Protein AF-A0A8D8C075-F1 (afdb_monomer)

Mean predicted aligned error: 8.93 Å

Nearest PDB structures (foldseek):
  1t6s-assembly1_A  TM=3.357E-01  e=7.863E-01  Chlorobaculum tepidum TLS
  4aih-assembly1_A  TM=3.314E-01  e=8.735E+00  Yersinia pseudotuberculosis YPIII
  7ped-assembly1_A  TM=2.101E-01  e=3.833E+00  Homo sapiens

Radius of gyration: 19.34 Å; Cα contacts (8 Å, |Δi|>4): 141; chains: 1; bounding box: 53×40×44 Å

InterPro domains:
  IPR052752 NACHT and WD repeat domain-containing protein [PTHR19871] (1-130)

Solvent-accessible surface area (backbone atoms only — not comparable to full-atom values): 9192 Å² total; per-residue (Å²): 132,69,92,54,62,91,51,86,64,78,54,63,60,86,52,69,69,59,53,53,49,56,52,70,76,34,65,88,47,47,37,80,42,81,54,97,93,37,82,39,83,41,71,58,52,66,61,61,59,51,51,47,41,64,76,51,46,70,48,63,70,48,33,52,51,55,50,49,59,51,49,40,51,42,70,20,74,41,31,84,44,61,43,77,48,72,60,52,70,68,45,24,65,75,69,70,4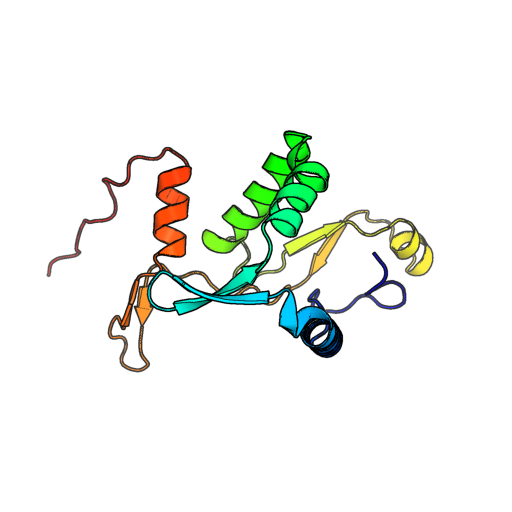5,87,64,62,61,49,72,33,35,51,82,39,64,71,48,60,67,58,43,59,49,97,86,69,47,77,73,47,70,35,63,70,43,57,51,52,50,60,75,68,76,53,81,88,78,74,87,79,74,72,88,76,132

Organism: Culex pipiens (NCBI:txid7175)

Structure (mmCIF, N/CA/C/O backbone):
data_AF-A0A8D8C075-F1
#
_entry.id   AF-A0A8D8C075-F1
#
loop_
_atom_site.group_PDB
_atom_site.id
_atom_site.type_symbol
_atom_site.label_atom_id
_atom_site.label_alt_id
_atom_site.label_comp_id
_atom_site.label_asym_id
_atom_site.label_entity_id
_atom_site.label_seq_id
_atom_site.pdbx_PDB_ins_code
_atom_site.Cartn_x
_atom_site.Cartn_y
_atom_site.Cartn_z
_atom_site.occupancy
_atom_site.B_iso_or_equiv
_atom_site.auth_seq_id
_atom_site.auth_comp_id
_atom_site.auth_asym_id
_atom_site.auth_atom_id
_atom_site.pdbx_PDB_model_num
ATOM 1 N N . ASP A 1 1 ? 13.071 -7.160 -6.168 1.00 50.31 1 ASP A N 1
ATOM 2 C CA . ASP A 1 1 ? 11.849 -7.486 -6.935 1.00 50.31 1 ASP A CA 1
ATOM 3 C C . ASP A 1 1 ? 11.647 -9.009 -6.988 1.00 50.31 1 ASP A C 1
ATOM 5 O O . ASP A 1 1 ? 11.210 -9.576 -7.986 1.00 50.31 1 ASP A O 1
ATOM 9 N N . ASP A 1 2 ? 11.949 -9.704 -5.884 1.00 64.25 2 ASP A N 1
ATOM 10 C CA . ASP A 1 2 ? 12.394 -11.108 -5.977 1.00 64.25 2 ASP A CA 1
ATOM 11 C C . ASP A 1 2 ? 11.304 -12.097 -5.535 1.00 64.25 2 ASP A C 1
ATOM 13 O O . ASP A 1 2 ? 11.402 -13.301 -5.749 1.00 64.25 2 ASP A O 1
ATOM 17 N N . VAL A 1 3 ? 10.209 -11.579 -4.967 1.00 74.00 3 VAL A N 1
ATOM 18 C CA . VAL A 1 3 ? 9.107 -12.372 -4.396 1.00 74.00 3 VAL A CA 1
ATOM 19 C C . VAL A 1 3 ? 8.409 -13.243 -5.454 1.00 74.00 3 VAL A C 1
ATOM 21 O O . VAL A 1 3 ? 7.946 -14.337 -5.144 1.00 74.00 3 VAL A O 1
ATOM 24 N N . TYR A 1 4 ? 8.367 -12.796 -6.715 1.00 80.62 4 TYR A N 1
ATOM 25 C CA . TYR A 1 4 ? 7.689 -13.485 -7.828 1.00 80.62 4 TYR A CA 1
ATOM 26 C C . TYR A 1 4 ? 8.636 -13.832 -8.970 1.00 80.62 4 TYR A C 1
ATOM 28 O O . TYR A 1 4 ? 8.268 -13.778 -10.144 1.00 80.62 4 TYR A O 1
ATOM 36 N N . GLN A 1 5 ? 9.891 -14.130 -8.651 1.00 82.06 5 GLN A N 1
ATOM 37 C CA . GLN A 1 5 ? 10.873 -14.428 -9.684 1.00 82.06 5 GLN A CA 1
ATOM 38 C C . GLN A 1 5 ? 10.516 -15.732 -10.421 1.00 82.06 5 GLN A C 1
ATOM 40 O O . GLN A 1 5 ? 10.631 -15.804 -11.640 1.00 82.06 5 GLN A O 1
ATOM 45 N N . TYR A 1 6 ? 10.086 -16.770 -9.695 1.00 84.44 6 TYR A N 1
ATOM 46 C CA . TYR A 1 6 ? 9.906 -18.134 -10.226 1.00 84.44 6 TYR A CA 1
ATOM 47 C C . TYR A 1 6 ? 8.461 -18.511 -10.571 1.00 84.44 6 TYR A C 1
ATOM 49 O O . TYR A 1 6 ? 8.236 -19.561 -11.156 1.00 84.44 6 TYR A O 1
ATOM 57 N N . HIS A 1 7 ? 7.484 -17.662 -10.252 1.00 84.88 7 HIS A N 1
ATOM 58 C CA . HIS A 1 7 ? 6.080 -17.890 -10.601 1.00 84.88 7 HIS A CA 1
ATOM 59 C C . HIS A 1 7 ? 5.333 -16.559 -10.745 1.00 84.88 7 HIS A C 1
ATOM 61 O O . HIS A 1 7 ? 5.690 -15.570 -10.102 1.00 84.88 7 HIS A O 1
ATOM 67 N N . LEU A 1 8 ? 4.279 -16.546 -11.562 1.00 85.81 8 LEU A N 1
ATOM 68 C CA . LEU A 1 8 ? 3.341 -15.429 -11.671 1.00 85.81 8 LEU A CA 1
ATOM 69 C C . LEU A 1 8 ? 2.100 -15.758 -10.835 1.00 85.81 8 LEU A C 1
ATOM 71 O O . LEU A 1 8 ? 1.316 -16.617 -11.237 1.00 85.81 8 LEU A O 1
ATOM 75 N N . PRO A 1 9 ? 1.906 -15.137 -9.661 1.00 86.31 9 PRO A N 1
ATOM 76 C CA . PRO A 1 9 ? 0.766 -15.478 -8.827 1.00 86.31 9 PRO A CA 1
ATOM 77 C C . PRO A 1 9 ? -0.534 -14.935 -9.451 1.00 86.31 9 PRO A C 1
ATOM 79 O O . PRO A 1 9 ? -0.534 -13.822 -9.989 1.00 86.31 9 PRO A O 1
ATOM 82 N N . PRO A 1 10 ? -1.666 -15.647 -9.307 1.00 82.38 10 PRO A N 1
ATOM 83 C CA . PRO A 1 10 ? -2.973 -15.136 -9.733 1.00 82.38 10 PRO A CA 1
ATOM 84 C C . PRO A 1 10 ? -3.402 -13.904 -8.915 1.00 82.38 10 PRO A C 1
ATOM 86 O O . PRO A 1 10 ? -4.185 -13.077 -9.380 1.00 82.38 10 PRO A O 1
ATOM 89 N N . VAL A 1 11 ? -2.858 -13.763 -7.699 1.00 89.00 11 VAL A N 1
ATOM 90 C CA . VAL A 1 11 ? -3.051 -12.611 -6.811 1.00 89.00 11 VAL A CA 1
ATOM 91 C C . VAL A 1 11 ? -1.694 -12.009 -6.451 1.00 89.00 11 VAL A C 1
ATOM 93 O O . VAL A 1 11 ? -0.845 -12.681 -5.872 1.00 89.00 11 VAL A O 1
ATOM 96 N N . ARG A 1 12 ? -1.487 -10.718 -6.727 1.00 90.56 12 ARG A N 1
ATOM 97 C CA . ARG A 1 12 ? -0.224 -10.021 -6.418 1.00 90.56 12 ARG A CA 1
ATOM 98 C C . ARG A 1 12 ? -0.302 -9.301 -5.071 1.00 90.56 12 ARG A C 1
ATOM 100 O O . ARG A 1 12 ? -0.628 -8.116 -5.009 1.00 90.56 12 ARG A O 1
ATOM 107 N N . ARG A 1 13 ? 0.039 -10.007 -3.989 1.00 88.38 13 ARG A N 1
ATOM 108 C CA . ARG A 1 13 ? 0.124 -9.484 -2.610 1.00 88.38 13 ARG A CA 1
ATOM 109 C C . ARG A 1 13 ? 1.336 -10.030 -1.874 1.00 88.38 13 ARG A C 1
ATOM 111 O O . ARG A 1 13 ? 1.663 -11.192 -2.056 1.00 88.38 13 ARG A O 1
ATOM 118 N N . ILE A 1 14 ? 1.937 -9.232 -0.987 1.00 86.38 14 ILE A N 1
ATOM 119 C CA . ILE A 1 14 ? 2.995 -9.725 -0.091 1.00 86.38 14 ILE A CA 1
ATOM 120 C C . ILE A 1 14 ? 2.508 -11.033 0.559 1.00 86.38 14 ILE A C 1
ATOM 122 O O . ILE A 1 14 ? 1.456 -11.010 1.207 1.00 86.38 14 ILE A O 1
ATOM 126 N N . PRO A 1 15 ? 3.217 -12.163 0.362 1.00 88.25 15 PRO A N 1
ATOM 127 C CA . PRO A 1 15 ? 2.813 -13.433 0.943 1.00 88.25 15 PRO A CA 1
ATOM 128 C C . PRO A 1 15 ? 2.630 -13.296 2.461 1.00 88.25 15 PRO A C 1
ATOM 130 O O . PRO A 1 15 ? 3.510 -12.718 3.108 1.00 88.25 15 PRO A O 1
ATOM 133 N N . PRO A 1 16 ? 1.542 -13.825 3.058 1.00 89.50 16 PRO A N 1
ATOM 134 C CA . PRO A 1 16 ? 1.264 -13.642 4.484 1.00 89.50 16 PRO A CA 1
ATOM 135 C C . PRO A 1 16 ? 2.437 -14.037 5.386 1.00 89.50 16 PRO A C 1
ATOM 137 O O . PRO A 1 16 ? 2.783 -13.300 6.302 1.00 89.50 16 PRO A O 1
ATOM 140 N N . LEU A 1 17 ? 3.116 -15.144 5.070 1.00 89.88 17 LEU A N 1
ATOM 141 C CA . LEU A 1 17 ? 4.280 -15.611 5.824 1.00 89.88 17 LEU A CA 1
ATOM 142 C C . LEU A 1 17 ? 5.460 -14.628 5.772 1.00 89.88 17 LEU A C 1
ATOM 144 O O . LEU A 1 17 ? 6.150 -14.448 6.773 1.00 89.88 17 LEU A O 1
ATOM 148 N N . LEU A 1 18 ? 5.685 -13.975 4.627 1.00 90.06 18 LEU A N 1
ATOM 149 C CA . LEU A 1 18 ? 6.743 -12.975 4.488 1.00 90.06 18 LEU A CA 1
ATOM 150 C C . LEU A 1 18 ? 6.431 -11.739 5.337 1.00 90.06 18 LEU A C 1
ATOM 152 O O . LEU A 1 18 ? 7.312 -11.229 6.020 1.00 90.06 18 LEU A O 1
ATOM 156 N N . TRP A 1 19 ? 5.170 -11.299 5.346 1.00 88.62 19 TRP A N 1
ATOM 157 C CA . TRP A 1 19 ? 4.731 -10.209 6.217 1.00 88.62 19 TRP A CA 1
ATOM 158 C C . TRP A 1 19 ? 4.896 -10.550 7.701 1.00 88.62 19 TRP A C 1
ATOM 160 O O . TRP A 1 19 ? 5.410 -9.730 8.459 1.00 88.62 19 TRP A O 1
ATOM 170 N N . THR A 1 20 ? 4.515 -11.762 8.113 1.00 92.19 20 THR A N 1
ATOM 171 C CA . THR A 1 20 ? 4.698 -12.224 9.495 1.00 92.19 20 THR A CA 1
ATOM 172 C C . THR A 1 20 ? 6.168 -12.185 9.908 1.00 92.19 20 THR A C 1
ATOM 174 O O . THR A 1 20 ? 6.472 -11.660 10.973 1.00 92.19 20 THR A O 1
ATOM 177 N N . ARG A 1 21 ? 7.084 -12.666 9.054 1.00 94.00 21 ARG A N 1
ATOM 178 C CA . ARG A 1 21 ? 8.533 -12.593 9.313 1.00 94.00 21 ARG A CA 1
ATOM 179 C C . ARG A 1 21 ? 9.004 -11.149 9.480 1.00 94.00 21 ARG A C 1
ATOM 181 O O . ARG A 1 21 ? 9.559 -10.820 10.516 1.00 94.00 21 ARG A O 1
ATOM 188 N N . ILE A 1 22 ? 8.659 -10.270 8.534 1.00 90.81 22 ILE A N 1
ATOM 189 C CA . ILE A 1 22 ? 9.015 -8.842 8.601 1.00 90.81 22 ILE A CA 1
ATOM 190 C C . ILE A 1 22 ? 8.518 -8.201 9.904 1.00 90.81 22 ILE A C 1
ATOM 192 O O . ILE A 1 22 ? 9.243 -7.433 10.525 1.00 90.81 22 ILE A O 1
ATOM 196 N N . ARG A 1 23 ? 7.288 -8.499 10.341 1.00 90.69 23 ARG A N 1
ATOM 197 C CA . ARG A 1 23 ? 6.768 -7.968 11.610 1.00 90.69 23 ARG A CA 1
ATOM 198 C C . ARG A 1 23 ? 7.520 -8.496 12.825 1.00 90.69 23 ARG A C 1
ATOM 200 O O . ARG A 1 23 ? 7.795 -7.712 13.728 1.00 90.69 23 ARG A O 1
ATOM 207 N N . ASN A 1 24 ? 7.846 -9.784 12.839 1.00 92.69 24 ASN A N 1
ATOM 208 C CA . ASN A 1 24 ? 8.589 -10.409 13.933 1.00 92.69 24 ASN A CA 1
ATOM 209 C C . ASN A 1 24 ? 10.027 -9.885 14.040 1.00 92.69 24 ASN A C 1
ATOM 211 O O . ASN A 1 24 ? 10.576 -9.867 15.136 1.00 92.69 24 ASN A O 1
ATOM 215 N N . ASP A 1 25 ? 10.597 -9.408 12.934 1.00 94.00 25 ASP A N 1
ATOM 216 C CA . ASP A 1 25 ? 11.935 -8.811 12.898 1.00 94.00 25 ASP A CA 1
ATOM 217 C C . ASP A 1 25 ? 11.936 -7.321 13.303 1.00 94.00 25 ASP A C 1
ATOM 219 O O . ASP A 1 25 ? 12.998 -6.731 13.509 1.00 94.00 25 ASP A O 1
ATOM 223 N N . LEU A 1 26 ? 10.760 -6.686 13.435 1.00 91.44 26 LEU A N 1
ATOM 224 C CA . LEU A 1 26 ? 10.617 -5.245 13.690 1.00 91.44 26 LEU A CA 1
ATOM 225 C C . LEU A 1 26 ? 9.888 -4.831 14.997 1.00 91.44 26 LEU A C 1
ATOM 227 O O . LEU A 1 26 ? 9.349 -3.719 15.033 1.00 91.44 26 LEU A O 1
ATOM 231 N N . PRO A 1 27 ? 9.863 -5.623 16.092 1.00 86.62 27 PRO A N 1
ATOM 232 C CA . PRO A 1 27 ? 8.988 -5.361 17.239 1.00 86.62 27 PRO A CA 1
ATOM 233 C C . PRO A 1 27 ? 9.279 -4.024 17.936 1.00 86.62 27 PRO A C 1
ATOM 235 O O . PRO A 1 27 ? 8.350 -3.308 18.284 1.00 86.62 27 PRO A O 1
ATOM 238 N N . ASN A 1 28 ? 10.552 -3.636 18.064 1.00 89.94 28 ASN A N 1
ATOM 239 C CA . ASN A 1 28 ? 10.956 -2.382 18.722 1.00 89.94 28 ASN A CA 1
ATOM 240 C C . ASN A 1 28 ? 11.025 -1.176 17.767 1.00 89.94 28 ASN A C 1
ATOM 242 O O . ASN A 1 28 ? 11.349 -0.063 18.180 1.00 89.94 28 ASN A O 1
ATOM 246 N N . TYR A 1 29 ? 10.758 -1.389 16.477 1.00 92.56 29 TYR A N 1
ATOM 247 C CA . TYR A 1 29 ? 10.777 -0.334 15.460 1.00 92.56 29 TYR A CA 1
ATOM 248 C C . TYR A 1 29 ? 9.377 0.126 15.064 1.00 92.56 29 TYR A C 1
ATOM 250 O O . TYR A 1 29 ? 9.224 1.175 14.430 1.00 92.56 29 TYR A O 1
ATOM 258 N N . LEU A 1 30 ? 8.360 -0.635 15.455 1.00 92.62 30 LEU A N 1
ATOM 259 C CA . LEU A 1 30 ? 6.961 -0.365 15.190 1.00 92.62 30 LEU A CA 1
ATOM 260 C C . LEU A 1 30 ? 6.237 0.001 16.488 1.00 92.62 30 LEU A C 1
ATOM 262 O O . LEU A 1 30 ? 6.574 -0.462 17.570 1.00 92.62 30 LEU A O 1
ATOM 266 N N . SER A 1 31 ? 5.244 0.870 16.368 1.00 90.50 31 SER A N 1
ATOM 267 C CA . SER A 1 31 ? 4.404 1.338 17.466 1.00 90.50 31 SER A CA 1
ATOM 268 C C . SER A 1 31 ? 2.956 1.385 17.019 1.00 90.50 31 SER A C 1
ATOM 270 O O . SER A 1 31 ? 2.670 1.758 15.881 1.00 90.50 31 SER A O 1
ATOM 272 N N . GLU A 1 32 ? 2.047 1.040 17.917 1.00 91.00 32 GLU A N 1
ATOM 273 C CA . GLU A 1 32 ? 0.614 1.174 17.685 1.00 91.00 32 GLU A CA 1
ATOM 274 C C . GLU A 1 32 ? 0.119 2.534 18.179 1.00 91.00 32 GLU A C 1
ATOM 276 O O . GLU A 1 32 ? 0.577 3.051 19.201 1.00 91.00 32 GLU A O 1
ATOM 281 N N . ARG A 1 33 ? -0.791 3.145 17.422 1.00 89.38 33 ARG A N 1
ATOM 282 C CA . ARG A 1 33 ? -1.439 4.415 17.765 1.00 89.38 33 ARG A CA 1
ATOM 283 C C . ARG A 1 33 ? -2.896 4.380 17.351 1.00 89.38 33 ARG A C 1
ATOM 285 O O . ARG A 1 33 ? -3.239 3.750 16.360 1.00 89.38 33 ARG A O 1
ATOM 292 N N . GLU A 1 34 ? -3.747 5.101 18.060 1.00 89.88 34 GLU A N 1
ATOM 293 C CA . GLU A 1 34 ? -5.117 5.323 17.612 1.00 89.88 34 GLU A CA 1
ATOM 294 C C . GLU A 1 34 ? -5.171 6.507 16.637 1.00 89.88 34 GLU A C 1
ATOM 296 O O . GLU A 1 34 ? -4.579 7.559 16.881 1.00 89.88 34 GLU A O 1
ATOM 301 N N . ALA A 1 35 ? -5.864 6.328 15.516 1.00 83.12 35 ALA A N 1
ATOM 302 C CA . ALA A 1 35 ? -6.176 7.379 14.556 1.00 83.12 35 ALA A CA 1
ATOM 303 C C . ALA A 1 35 ? -7.569 7.120 13.979 1.00 83.12 35 ALA A C 1
ATOM 305 O O . ALA A 1 35 ? -7.832 6.015 13.509 1.00 83.12 35 ALA A O 1
ATOM 306 N N . ASP A 1 36 ? -8.454 8.118 13.992 1.00 82.19 36 ASP A N 1
ATOM 307 C CA . ASP A 1 36 ? -9.815 8.008 13.442 1.00 82.19 36 ASP A CA 1
ATOM 308 C C . ASP A 1 36 ? -10.629 6.828 14.025 1.00 82.19 36 ASP A C 1
ATOM 310 O O . ASP A 1 36 ? -11.358 6.139 13.306 1.00 82.19 36 ASP A O 1
ATOM 314 N N . GLY A 1 37 ? -10.465 6.540 15.323 1.00 78.19 37 GLY A N 1
ATOM 315 C CA . GLY A 1 37 ? -11.140 5.423 15.999 1.00 78.19 37 GLY A CA 1
ATOM 316 C C . GLY A 1 37 ? -10.676 4.035 15.537 1.00 78.19 37 GLY A C 1
ATOM 317 O O . GLY A 1 37 ? -11.406 3.050 15.679 1.00 78.19 37 GLY A O 1
ATOM 318 N N . VAL A 1 38 ? -9.490 3.939 14.923 1.00 81.25 38 VAL A N 1
ATOM 319 C CA . VAL A 1 38 ? -8.849 2.672 14.557 1.00 81.25 38 VAL A CA 1
ATOM 320 C C . VAL A 1 38 ? -7.384 2.644 14.979 1.00 81.25 38 VAL A C 1
ATOM 322 O O . VAL A 1 38 ? -6.671 3.641 14.893 1.00 81.25 38 VAL A O 1
ATOM 325 N N . ASN A 1 39 ? -6.911 1.470 15.396 1.00 87.12 39 ASN A N 1
ATOM 326 C CA . ASN A 1 39 ? -5.497 1.258 15.683 1.00 87.12 39 ASN A CA 1
ATOM 327 C C . ASN A 1 39 ? -4.700 1.199 14.365 1.00 87.12 39 ASN A C 1
ATOM 329 O O . ASN A 1 39 ? -5.071 0.503 13.413 1.00 87.12 39 ASN A O 1
ATOM 333 N N . VAL A 1 40 ? -3.624 1.977 14.300 1.00 88.62 40 VAL A N 1
ATOM 334 C CA . VAL A 1 40 ? -2.682 2.053 13.190 1.00 88.62 40 VAL A CA 1
ATOM 335 C C . VAL A 1 40 ? -1.275 1.732 13.649 1.00 88.62 40 VAL A C 1
ATOM 337 O O . VAL A 1 40 ? -0.848 2.103 14.738 1.00 88.62 40 VAL A O 1
ATOM 340 N N . MET A 1 41 ? -0.523 1.107 12.749 1.00 89.88 41 MET A N 1
ATOM 341 C CA . MET A 1 41 ? 0.902 0.887 12.934 1.00 89.88 41 MET A CA 1
ATOM 342 C C . MET A 1 41 ? 1.696 2.099 12.444 1.00 89.88 41 MET A C 1
ATOM 344 O O . MET A 1 41 ? 1.442 2.614 11.353 1.00 89.88 41 MET A O 1
ATOM 348 N N . ASN A 1 42 ? 2.686 2.523 13.219 1.00 90.38 42 ASN A N 1
ATOM 349 C CA . ASN A 1 42 ? 3.572 3.634 12.902 1.00 90.38 42 ASN A CA 1
ATOM 350 C C . ASN A 1 42 ? 5.031 3.298 13.238 1.00 90.38 42 ASN A C 1
ATOM 352 O O . ASN A 1 42 ? 5.303 2.534 14.161 1.00 90.38 42 ASN A O 1
ATOM 356 N N . TRP A 1 43 ? 5.980 3.919 12.536 1.00 92.12 43 TRP A N 1
ATOM 357 C CA . TRP A 1 43 ? 7.396 3.835 12.898 1.00 92.12 43 TRP A CA 1
ATOM 358 C C . TRP A 1 43 ? 7.638 4.502 14.250 1.00 92.12 43 TRP A C 1
ATOM 360 O O . TRP A 1 43 ? 7.238 5.650 14.456 1.00 92.12 43 TRP A O 1
ATOM 370 N N . TYR A 1 44 ? 8.315 3.793 15.153 1.00 91.69 44 TYR A N 1
ATOM 371 C CA . TYR A 1 44 ? 8.646 4.315 16.476 1.00 91.69 44 TYR A CA 1
ATOM 372 C C . TYR A 1 44 ? 9.660 5.461 16.378 1.00 91.69 44 TYR A C 1
ATOM 374 O O . TYR A 1 44 ? 9.436 6.554 16.897 1.00 91.69 44 TYR A O 1
ATOM 382 N N . HIS A 1 45 ? 10.765 5.241 15.656 1.00 90.38 45 HIS A N 1
ATOM 383 C CA . HIS A 1 45 ? 11.835 6.228 15.537 1.00 90.38 45 HIS A CA 1
ATOM 384 C C . HIS A 1 45 ? 11.684 7.108 14.288 1.00 90.38 45 HIS A C 1
ATOM 386 O O . HIS A 1 45 ? 11.496 6.607 13.176 1.00 90.38 45 HIS A O 1
ATOM 392 N N . ARG A 1 46 ? 11.857 8.431 14.441 1.00 91.50 46 ARG A N 1
ATOM 393 C CA . ARG A 1 46 ? 11.732 9.396 13.328 1.00 91.50 46 ARG A CA 1
ATOM 394 C C . ARG A 1 46 ? 12.686 9.124 12.161 1.00 91.50 46 ARG A C 1
ATOM 396 O O . ARG A 1 46 ? 12.318 9.401 11.025 1.00 91.50 46 ARG A O 1
ATOM 403 N N . GLN A 1 47 ? 13.855 8.527 12.431 1.00 94.44 47 GLN A N 1
ATOM 404 C CA . GLN A 1 47 ? 14.858 8.213 11.404 1.00 94.44 47 GLN A CA 1
ATOM 405 C C . GLN A 1 47 ? 14.270 7.381 10.265 1.00 94.44 47 GLN A C 1
ATOM 407 O O . GLN A 1 47 ? 14.582 7.663 9.122 1.00 94.44 47 GLN A O 1
ATOM 412 N N . PHE A 1 48 ? 13.365 6.430 10.524 1.00 92.06 48 PHE A N 1
ATOM 413 C CA . PHE A 1 48 ? 12.749 5.661 9.435 1.00 92.06 48 PHE A CA 1
ATOM 414 C C . PHE A 1 48 ? 11.971 6.553 8.474 1.00 92.06 48 PHE A C 1
ATOM 416 O O . PHE A 1 48 ? 12.086 6.4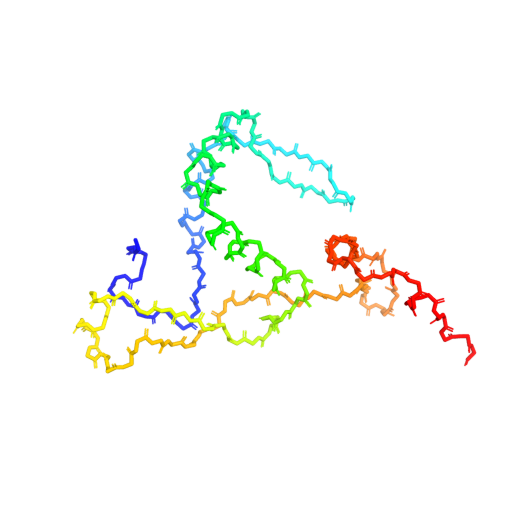08 7.259 1.00 92.06 48 PHE A O 1
ATOM 423 N N . ARG A 1 49 ? 11.205 7.509 9.008 1.00 89.88 49 ARG A N 1
ATOM 424 C CA . ARG A 1 49 ? 10.456 8.465 8.192 1.00 89.88 49 ARG A CA 1
ATOM 425 C C . ARG A 1 49 ? 11.396 9.408 7.448 1.00 89.88 49 ARG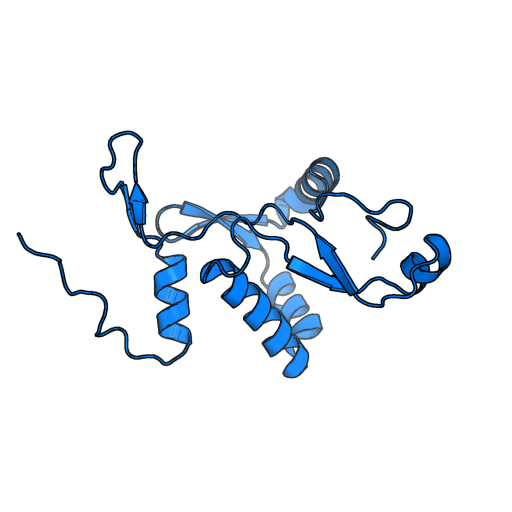 A C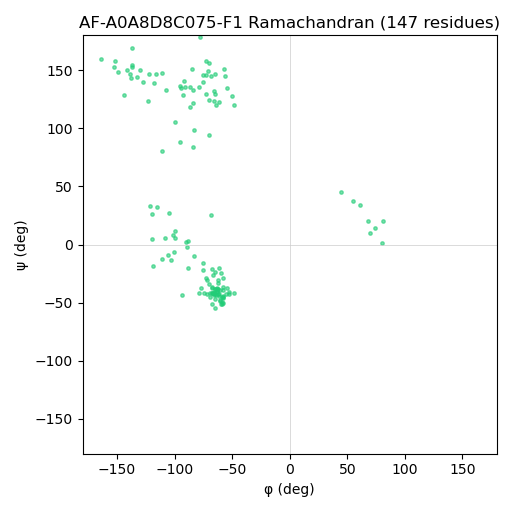 1
ATOM 427 O O . ARG A 1 49 ? 11.161 9.676 6.275 1.00 89.88 49 ARG A O 1
ATOM 434 N N . ASP A 1 50 ? 12.442 9.891 8.107 1.00 93.81 50 ASP A N 1
ATOM 435 C CA . ASP A 1 50 ? 13.392 10.837 7.517 1.00 93.81 50 ASP A CA 1
ATOM 436 C C . ASP A 1 50 ? 14.231 10.159 6.421 1.00 93.81 50 ASP A C 1
ATOM 438 O O . ASP A 1 50 ? 14.311 10.661 5.303 1.00 93.81 50 ASP A O 1
ATOM 442 N N . THR A 1 51 ? 14.740 8.952 6.675 1.00 95.06 51 THR A N 1
ATOM 443 C CA . THR A 1 51 ? 15.432 8.118 5.685 1.00 95.06 51 THR A CA 1
ATOM 444 C C . THR A 1 51 ? 14.509 7.709 4.537 1.00 95.06 51 THR A C 1
ATOM 446 O O . THR A 1 51 ? 14.938 7.697 3.385 1.00 95.06 51 THR A O 1
ATOM 449 N N . ALA A 1 52 ? 13.233 7.405 4.798 1.00 91.62 52 ALA A N 1
ATOM 450 C CA . ALA A 1 52 ? 12.276 7.114 3.731 1.00 91.62 52 ALA A CA 1
ATOM 451 C C . ALA A 1 52 ? 12.025 8.345 2.847 1.00 91.62 52 ALA A C 1
ATOM 453 O O . ALA A 1 52 ? 12.006 8.215 1.624 1.00 91.62 52 ALA A O 1
ATOM 454 N N . LYS A 1 53 ? 11.880 9.537 3.445 1.00 90.69 53 LYS A N 1
ATOM 455 C CA . LYS A 1 53 ? 11.761 10.808 2.713 1.00 90.69 53 LYS A CA 1
ATOM 456 C C . LYS A 1 53 ? 12.980 11.060 1.835 1.00 90.69 53 LYS A C 1
ATOM 458 O O . LYS A 1 53 ? 12.836 11.311 0.643 1.00 90.69 53 LYS A O 1
ATOM 463 N N . GLU A 1 54 ? 14.160 10.920 2.416 1.00 94.00 54 GLU A N 1
ATOM 464 C CA . GLU A 1 54 ? 15.440 11.080 1.737 1.00 94.00 54 GLU A CA 1
ATOM 465 C C . GLU A 1 54 ? 15.578 10.128 0.538 1.00 94.00 54 GLU A C 1
ATOM 467 O O . GLU A 1 54 ? 15.925 10.544 -0.565 1.00 94.00 54 GLU A O 1
ATOM 472 N N . ARG A 1 55 ? 15.229 8.851 0.730 1.00 93.06 55 ARG A N 1
ATOM 473 C CA . ARG A 1 55 ? 15.385 7.808 -0.288 1.00 93.06 55 ARG A CA 1
AT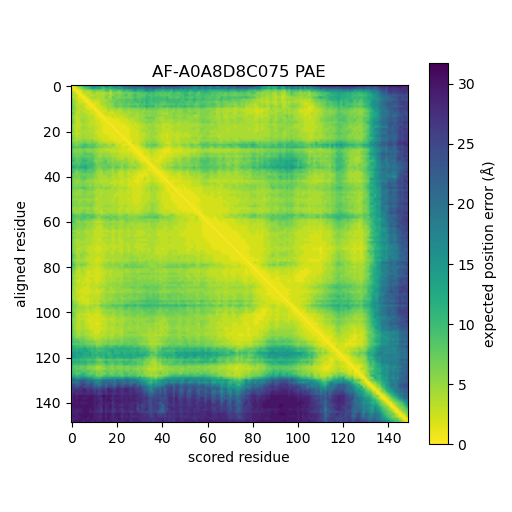OM 474 C C . ARG A 1 55 ? 14.323 7.849 -1.388 1.00 93.06 55 ARG A C 1
ATOM 476 O O . ARG A 1 55 ? 14.637 7.545 -2.535 1.00 93.06 55 ARG A O 1
ATOM 483 N N . TYR A 1 56 ? 13.073 8.166 -1.050 1.00 88.81 56 TYR A N 1
ATOM 484 C CA . TYR A 1 56 ? 11.927 7.962 -1.948 1.00 88.81 56 TYR A CA 1
ATOM 485 C C . TYR A 1 56 ? 11.182 9.243 -2.339 1.00 88.81 56 TYR A C 1
ATOM 487 O O . TYR A 1 56 ? 10.467 9.226 -3.337 1.00 88.81 56 TYR A O 1
ATOM 495 N N . PHE A 1 57 ? 11.345 10.346 -1.600 1.00 90.25 57 PHE A N 1
ATOM 496 C CA . PHE A 1 57 ? 10.550 11.571 -1.778 1.00 90.25 57 PHE A CA 1
ATOM 497 C C . PHE A 1 57 ? 11.373 12.815 -2.149 1.00 90.25 57 PHE A C 1
ATOM 499 O O . PHE A 1 57 ? 10.805 13.893 -2.288 1.00 90.25 57 PHE A O 1
ATOM 506 N N . LYS A 1 58 ? 12.690 12.690 -2.366 1.00 91.44 58 LYS A N 1
ATOM 507 C CA . LYS A 1 58 ? 13.515 13.780 -2.922 1.00 91.44 58 LYS A CA 1
ATOM 508 C C . LYS A 1 58 ? 13.188 14.110 -4.375 1.00 91.44 58 LYS A C 1
ATOM 510 O O . LYS A 1 58 ? 13.232 15.266 -4.780 1.00 91.44 58 LYS A O 1
ATOM 515 N N . ASN A 1 59 ? 12.886 13.086 -5.167 1.00 91.94 59 ASN A N 1
ATOM 516 C CA . ASN A 1 59 ? 12.487 13.254 -6.556 1.00 91.94 59 ASN A CA 1
ATOM 517 C C . ASN A 1 59 ? 10.972 13.478 -6.616 1.00 91.94 59 ASN A C 1
ATOM 519 O O . ASN A 1 59 ? 10.204 12.592 -6.236 1.00 91.94 59 ASN A O 1
ATOM 523 N N . MET A 1 60 ? 10.550 14.637 -7.128 1.00 91.00 60 MET A N 1
ATOM 524 C CA . MET A 1 60 ? 9.133 15.000 -7.219 1.00 91.00 60 MET A CA 1
ATOM 525 C C . MET A 1 60 ? 8.314 13.984 -8.028 1.00 91.00 60 MET A C 1
ATOM 527 O O . MET A 1 60 ? 7.201 13.652 -7.636 1.00 91.00 60 MET A O 1
ATOM 531 N N . ASN A 1 61 ? 8.875 13.404 -9.092 1.00 92.38 61 ASN A N 1
ATOM 532 C CA . ASN A 1 61 ? 8.186 12.381 -9.884 1.00 92.38 61 ASN A CA 1
ATOM 533 C C . ASN A 1 61 ? 7.936 11.108 -9.063 1.00 92.38 61 ASN A C 1
ATOM 535 O O . ASN A 1 61 ? 6.864 10.513 -9.155 1.00 92.38 61 ASN A O 1
ATOM 539 N N . MET A 1 62 ? 8.894 10.711 -8.217 1.00 90.94 62 MET A N 1
ATOM 540 C CA . MET A 1 62 ? 8.719 9.574 -7.304 1.00 90.94 62 MET A CA 1
ATOM 541 C C . MET A 1 62 ? 7.708 9.896 -6.203 1.00 90.94 62 MET A C 1
ATOM 543 O O . MET A 1 62 ? 6.855 9.063 -5.900 1.00 90.94 62 MET A O 1
ATOM 547 N N . ALA A 1 63 ? 7.754 11.108 -5.643 1.00 89.56 63 ALA A N 1
ATOM 548 C CA . ALA A 1 63 ? 6.781 11.555 -4.654 1.00 89.56 63 ALA A CA 1
ATOM 549 C C . ALA A 1 63 ? 5.356 11.517 -5.228 1.00 89.56 63 ALA A C 1
ATOM 551 O O . ALA A 1 63 ? 4.481 10.877 -4.644 1.00 89.56 63 ALA A O 1
ATOM 552 N N . ILE A 1 64 ? 5.139 12.112 -6.406 1.00 91.19 64 ILE A N 1
ATOM 553 C CA . ILE A 1 64 ? 3.853 12.086 -7.118 1.00 91.19 64 ILE A CA 1
ATOM 554 C C . ILE A 1 64 ? 3.417 10.646 -7.387 1.00 91.19 64 ILE A C 1
ATOM 556 O O . ILE A 1 64 ? 2.262 10.306 -7.136 1.00 91.19 64 ILE A O 1
ATOM 560 N N . TYR A 1 65 ? 4.325 9.779 -7.840 1.00 90.25 65 TYR A N 1
ATOM 561 C CA . TYR A 1 65 ? 4.028 8.368 -8.080 1.00 90.25 65 TYR A CA 1
ATOM 562 C C . TYR A 1 65 ? 3.520 7.656 -6.815 1.00 90.25 65 TYR A C 1
ATOM 564 O O . TYR A 1 65 ? 2.460 7.025 -6.843 1.00 90.25 65 TYR A O 1
ATOM 572 N N . PHE A 1 66 ? 4.219 7.787 -5.682 1.00 89.19 66 PHE A N 1
ATOM 573 C CA . PHE A 1 66 ? 3.792 7.171 -4.422 1.00 89.19 66 PHE A CA 1
ATOM 574 C C . PHE A 1 66 ? 2.484 7.766 -3.894 1.00 89.19 66 PHE A C 1
ATOM 576 O O . PHE A 1 66 ? 1.597 7.011 -3.493 1.00 89.19 66 PHE A O 1
ATOM 583 N N . HIS A 1 67 ? 2.329 9.091 -3.930 1.00 89.06 67 HIS A N 1
ATOM 584 C CA . HIS A 1 67 ? 1.101 9.754 -3.490 1.00 89.06 67 HIS A CA 1
ATOM 585 C C . HIS A 1 67 ? -0.104 9.364 -4.351 1.00 89.06 67 HIS A C 1
ATOM 587 O O . HIS A 1 67 ? -1.158 9.057 -3.799 1.00 89.06 67 HIS A O 1
ATOM 593 N N . SER A 1 68 ? 0.068 9.259 -5.670 1.00 91.50 68 SER A N 1
ATOM 594 C CA . SER A 1 68 ? -0.986 8.807 -6.587 1.00 91.50 68 SER A CA 1
ATOM 595 C C . SER A 1 68 ? -1.413 7.371 -6.280 1.00 91.50 68 SER A C 1
ATOM 597 O O . SER A 1 68 ? -2.600 7.078 -6.199 1.00 91.50 68 SER A O 1
ATOM 599 N N . MET A 1 69 ? -0.463 6.469 -6.000 1.00 90.75 69 MET A N 1
ATOM 600 C CA . MET A 1 69 ? -0.799 5.095 -5.605 1.00 90.75 69 MET A CA 1
ATOM 601 C C . MET A 1 69 ? -1.590 5.012 -4.291 1.00 90.75 69 MET A C 1
ATOM 603 O O . MET A 1 69 ? -2.407 4.101 -4.137 1.00 90.75 69 MET A O 1
ATOM 607 N N . ILE A 1 70 ? -1.333 5.918 -3.343 1.00 90.75 70 ILE A N 1
ATOM 608 C CA . ILE A 1 70 ? -2.072 6.000 -2.076 1.00 90.75 70 ILE A CA 1
ATOM 609 C C . ILE A 1 70 ? -3.464 6.604 -2.306 1.00 90.75 70 ILE A C 1
ATOM 611 O O . ILE A 1 70 ? -4.443 6.091 -1.764 1.00 90.75 70 ILE A O 1
ATOM 615 N N . ALA A 1 71 ? -3.573 7.641 -3.139 1.00 91.25 71 ALA A N 1
ATOM 616 C CA . ALA A 1 71 ? -4.851 8.241 -3.514 1.00 91.25 71 ALA A CA 1
ATOM 617 C C . ALA A 1 71 ? -5.759 7.220 -4.218 1.00 91.25 71 ALA A C 1
ATOM 619 O O . ALA A 1 71 ? -6.890 7.011 -3.786 1.00 91.25 71 ALA A O 1
ATOM 620 N N . ASP A 1 72 ? -5.231 6.488 -5.207 1.00 92.00 72 ASP A N 1
ATOM 621 C CA . ASP A 1 72 ? -5.913 5.372 -5.874 1.00 92.00 72 ASP A CA 1
ATOM 622 C C . ASP A 1 72 ? -6.528 4.378 -4.879 1.00 92.00 72 ASP A C 1
ATOM 624 O O . ASP A 1 72 ? -7.626 3.855 -5.097 1.00 92.00 72 ASP A O 1
ATOM 628 N N . TYR A 1 73 ? -5.783 4.068 -3.809 1.00 90.75 73 TYR A N 1
ATOM 629 C CA . TYR A 1 73 ? -6.223 3.143 -2.775 1.00 90.75 73 TYR A CA 1
ATOM 630 C C . TYR A 1 73 ? -7.431 3.707 -2.033 1.00 90.75 73 TYR A C 1
ATOM 632 O O . TYR A 1 73 ? -8.459 3.038 -2.008 1.00 90.75 73 TYR A O 1
ATOM 640 N N . TYR A 1 74 ? -7.339 4.921 -1.481 1.00 88.69 74 TYR A N 1
ATOM 641 C CA . TYR A 1 74 ? -8.406 5.517 -0.666 1.00 88.69 74 TYR A CA 1
ATOM 642 C C . TYR A 1 74 ? -9.635 5.948 -1.472 1.00 88.69 74 TYR A C 1
ATOM 644 O O . TYR A 1 74 ? -10.761 5.830 -0.987 1.00 88.69 74 TYR A O 1
ATOM 652 N N . LEU A 1 75 ? -9.453 6.343 -2.733 1.00 90.00 75 LEU A N 1
ATOM 653 C CA . LEU A 1 75 ? -10.560 6.562 -3.663 1.00 90.00 75 LEU A CA 1
ATOM 654 C C . LEU A 1 75 ? -11.276 5.248 -4.009 1.00 90.00 75 LEU A C 1
ATOM 656 O O . LEU A 1 75 ? -12.456 5.260 -4.361 1.00 90.00 75 LEU A O 1
ATOM 660 N N . GLY A 1 76 ? -10.614 4.103 -3.817 1.00 91.50 76 GLY A N 1
ATOM 661 C CA . GLY A 1 76 ? -11.169 2.781 -4.086 1.00 91.50 76 GLY A CA 1
ATOM 662 C C . GLY A 1 76 ? -11.109 2.400 -5.562 1.00 91.50 76 GLY A C 1
ATOM 663 O O . GLY A 1 76 ? -11.834 1.499 -5.974 1.00 91.50 76 GLY A O 1
ATOM 664 N N . ILE A 1 77 ? -10.237 3.046 -6.351 1.00 93.06 77 ILE A N 1
ATOM 665 C CA . ILE A 1 77 ? -10.132 2.844 -7.804 1.00 93.06 77 ILE A CA 1
ATOM 666 C C . ILE A 1 77 ? -9.968 1.363 -8.127 1.00 93.06 77 ILE A C 1
ATOM 668 O O . ILE A 1 77 ? -10.622 0.865 -9.036 1.00 93.06 77 ILE A O 1
ATOM 672 N N . TRP A 1 78 ? -9.132 0.654 -7.367 1.00 94.69 78 TRP A N 1
ATOM 673 C CA . TRP A 1 78 ? -8.807 -0.758 -7.589 1.00 94.69 78 TRP A CA 1
ATOM 674 C C . TRP A 1 78 ? -9.578 -1.725 -6.677 1.00 94.69 78 TRP A C 1
ATOM 676 O O . TRP A 1 78 ? -9.233 -2.902 -6.605 1.00 94.69 78 TRP A O 1
ATOM 686 N N . GLY A 1 79 ? -10.606 -1.253 -5.964 1.00 93.81 79 GLY A N 1
ATOM 687 C CA . GLY A 1 79 ? -11.443 -2.100 -5.117 1.00 93.81 79 GLY A CA 1
ATOM 688 C C . GLY A 1 79 ? -12.205 -3.132 -5.951 1.00 93.81 79 GLY A C 1
ATOM 689 O O . GLY A 1 79 ? -12.966 -2.761 -6.838 1.00 93.81 79 GLY A O 1
ATOM 690 N N . GLY A 1 80 ? -11.988 -4.423 -5.689 1.00 90.50 80 GLY A N 1
ATOM 691 C CA . GLY A 1 80 ? -12.686 -5.511 -6.390 1.00 90.50 80 GLY A CA 1
ATOM 692 C C . GLY A 1 80 ? -12.316 -5.715 -7.868 1.00 90.50 80 GLY A C 1
ATOM 693 O O . GLY A 1 80 ? -12.982 -6.499 -8.539 1.00 90.50 80 GLY A O 1
ATOM 694 N N . LYS A 1 81 ? -11.270 -5.053 -8.387 1.00 93.56 81 LYS A N 1
ATOM 695 C CA . LYS A 1 81 ? -10.838 -5.182 -9.791 1.00 93.56 81 LYS A CA 1
ATOM 696 C C . LYS A 1 81 ? -9.309 -5.298 -9.920 1.00 93.56 81 LYS A C 1
ATOM 698 O O . LYS A 1 81 ? -8.587 -4.828 -9.035 1.00 93.56 81 LYS A O 1
ATOM 703 N N . PRO A 1 82 ? -8.781 -5.923 -10.989 1.00 93.62 82 PRO A N 1
ATOM 704 C CA . PRO A 1 82 ? -7.343 -6.122 -11.141 1.00 93.62 82 PRO A CA 1
ATOM 705 C C . PRO A 1 82 ? -6.609 -4.796 -11.379 1.00 93.62 82 PRO A C 1
ATOM 707 O O . PRO A 1 82 ? -7.127 -3.897 -12.040 1.00 93.62 82 PRO A O 1
ATOM 710 N N . LYS A 1 83 ? -5.386 -4.680 -10.844 1.00 93.62 83 LYS A N 1
ATOM 711 C CA . LYS A 1 83 ? -4.527 -3.494 -10.985 1.00 93.62 83 LYS A CA 1
ATOM 712 C C . LYS A 1 83 ? -3.361 -3.788 -11.941 1.00 93.62 83 LYS A C 1
ATOM 714 O O . LYS A 1 83 ? -2.689 -4.807 -11.736 1.00 93.62 83 LYS A O 1
ATOM 719 N N . PRO A 1 84 ? -3.062 -2.899 -12.909 1.00 93.31 84 PRO A N 1
ATOM 720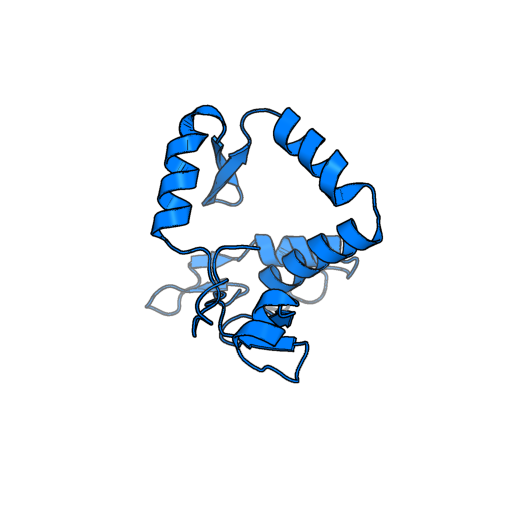 C CA . PRO A 1 84 ? -1.895 -3.027 -13.775 1.00 93.31 84 PRO A CA 1
ATOM 721 C C . PRO A 1 84 ? -0.576 -3.106 -12.997 1.00 93.31 84 PRO A C 1
ATOM 723 O O . PRO A 1 84 ? -0.435 -2.580 -11.883 1.00 93.31 84 PRO A O 1
ATOM 726 N N . PHE A 1 85 ? 0.406 -3.786 -13.574 1.00 91.69 85 PHE A N 1
ATOM 727 C CA . PHE A 1 85 ? 1.777 -3.848 -13.080 1.00 91.69 85 PHE A CA 1
ATOM 728 C C . PHE A 1 85 ? 2.752 -4.081 -14.236 1.00 91.69 85 PHE A C 1
ATOM 730 O O . PHE A 1 85 ? 2.376 -4.605 -15.280 1.00 91.69 85 PHE A O 1
ATOM 737 N N . LYS A 1 86 ? 4.020 -3.723 -14.026 1.00 91.94 86 LYS A N 1
ATOM 738 C CA . LYS A 1 86 ? 5.098 -3.966 -14.989 1.00 91.94 86 LYS A CA 1
ATOM 739 C C . LYS A 1 86 ? 5.830 -5.255 -14.640 1.00 91.94 86 LYS A C 1
ATOM 741 O O . LYS A 1 86 ? 6.109 -5.502 -13.464 1.00 91.94 86 LYS A O 1
ATOM 746 N N . TYR A 1 87 ? 6.126 -6.067 -15.647 1.00 91.38 87 TYR A N 1
ATOM 747 C CA . TYR A 1 87 ? 7.020 -7.209 -15.483 1.00 91.38 87 TYR A CA 1
ATOM 748 C C . TYR A 1 87 ? 8.467 -6.724 -15.392 1.00 91.38 87 TYR A C 1
ATOM 750 O O . TYR A 1 87 ? 8.849 -5.763 -16.061 1.00 91.38 87 TYR A O 1
ATOM 758 N N . THR A 1 88 ? 9.289 -7.409 -14.598 1.00 90.19 88 THR A N 1
ATOM 759 C CA . THR A 1 88 ? 10.743 -7.222 -14.685 1.00 90.19 88 THR A CA 1
ATOM 760 C C . THR A 1 88 ? 11.279 -7.863 -15.963 1.00 90.19 88 THR A C 1
ATOM 762 O O . THR A 1 88 ? 10.672 -8.788 -16.508 1.00 90.19 88 THR A O 1
ATOM 765 N N . GLU A 1 89 ? 12.444 -7.425 -16.436 1.00 90.50 89 GLU A N 1
ATOM 766 C CA . GLU A 1 89 ? 13.089 -8.042 -17.604 1.00 90.50 89 GLU A CA 1
ATOM 767 C C . GLU A 1 89 ? 13.354 -9.537 -17.386 1.00 90.50 89 GLU A C 1
ATOM 769 O O . GLU A 1 89 ? 13.082 -10.351 -18.269 1.00 90.50 89 GLU A O 1
ATOM 774 N N . ILE A 1 90 ? 13.763 -9.912 -16.168 1.00 90.19 90 ILE A N 1
ATOM 775 C CA . ILE A 1 90 ? 13.947 -11.312 -15.764 1.00 90.19 90 ILE A CA 1
ATOM 776 C C . ILE A 1 90 ? 12.638 -12.100 -15.903 1.00 90.19 90 ILE A C 1
ATOM 778 O O . ILE A 1 90 ? 12.654 -13.213 -16.423 1.00 90.19 90 ILE A O 1
ATOM 782 N N . GLN A 1 91 ? 11.505 -11.544 -15.458 1.00 90.62 91 GLN A N 1
ATOM 783 C CA . GLN A 1 91 ? 10.198 -12.196 -15.601 1.00 90.62 91 GLN A CA 1
ATOM 784 C C . GLN A 1 91 ? 9.808 -12.348 -17.071 1.00 90.62 91 GLN A C 1
ATOM 786 O O . GLN A 1 91 ? 9.355 -13.420 -17.464 1.00 90.62 91 GLN A O 1
ATOM 791 N N . ARG A 1 92 ? 10.020 -11.313 -17.892 1.00 92.88 92 ARG A N 1
ATOM 792 C CA . ARG A 1 92 ? 9.694 -11.369 -19.323 1.00 92.88 92 ARG A CA 1
ATOM 793 C C . ARG A 1 92 ? 10.474 -12.463 -20.036 1.00 92.88 92 ARG A C 1
ATOM 795 O O . ARG A 1 92 ? 9.870 -13.279 -20.721 1.00 92.88 92 ARG A O 1
ATOM 802 N N . HIS A 1 93 ? 11.784 -12.528 -19.813 1.00 92.00 93 HIS A N 1
ATOM 803 C CA . HIS A 1 93 ? 12.625 -13.560 -20.414 1.00 92.00 93 HIS A CA 1
ATOM 804 C C . HIS A 1 93 ? 12.259 -14.962 -19.907 1.00 92.00 93 HIS A C 1
ATOM 806 O O . HIS A 1 93 ? 12.092 -15.887 -20.693 1.00 92.00 93 HIS A O 1
ATOM 812 N N . ARG A 1 94 ? 12.097 -15.128 -18.588 1.00 92.50 94 ARG A N 1
ATOM 813 C CA . ARG A 1 94 ? 11.833 -16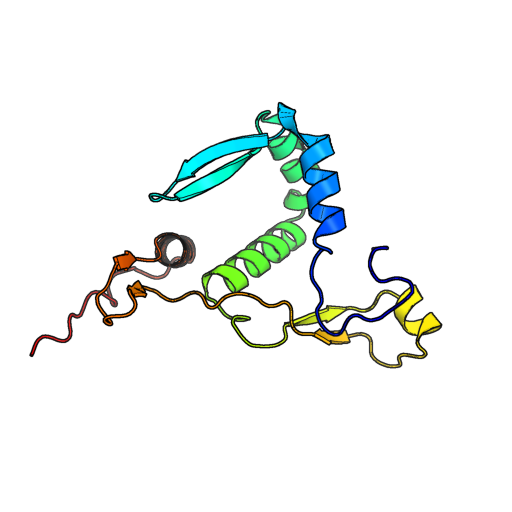.435 -17.968 1.00 92.50 94 ARG A CA 1
ATOM 814 C C . ARG A 1 94 ? 10.492 -17.041 -18.375 1.00 92.50 94 ARG A C 1
ATOM 816 O O . ARG A 1 94 ? 10.411 -18.253 -18.529 1.00 92.50 94 ARG A O 1
ATOM 823 N N . PHE A 1 95 ? 9.456 -16.218 -18.509 1.00 91.94 95 PHE A N 1
ATOM 824 C CA . PHE A 1 95 ? 8.104 -16.670 -18.843 1.00 91.94 95 PHE A CA 1
ATOM 825 C C . PHE A 1 95 ? 7.743 -16.457 -20.320 1.00 91.94 95 PHE A C 1
ATOM 827 O O . PHE A 1 95 ? 6.586 -16.641 -20.680 1.00 91.94 95 PHE A O 1
ATOM 834 N N . GLY A 1 96 ? 8.700 -16.058 -21.169 1.00 93.25 96 GLY A N 1
ATOM 835 C CA . GLY A 1 96 ? 8.464 -15.832 -22.600 1.00 93.25 96 GLY A CA 1
ATOM 836 C C . GLY A 1 96 ? 7.423 -14.746 -22.893 1.00 93.25 96 GLY A C 1
ATOM 837 O O . GLY A 1 96 ? 6.660 -14.869 -23.845 1.00 93.25 96 GLY A O 1
ATOM 838 N N . LEU A 1 97 ? 7.351 -13.700 -22.062 1.00 92.50 97 LEU A N 1
ATOM 839 C CA . LEU A 1 97 ? 6.330 -12.656 -22.178 1.00 92.50 97 LEU A CA 1
ATOM 840 C C . LEU A 1 97 ? 6.749 -11.596 -23.197 1.00 92.50 97 LEU A C 1
ATOM 842 O O . LEU A 1 97 ? 7.765 -10.911 -23.030 1.00 92.50 97 LEU A O 1
ATOM 846 N N . THR A 1 98 ? 5.918 -11.404 -24.216 1.00 92.44 98 THR A N 1
ATOM 847 C CA . THR A 1 98 ? 6.064 -10.310 -25.182 1.00 92.44 98 THR A CA 1
ATOM 848 C C . THR A 1 98 ? 5.708 -8.972 -24.543 1.00 92.44 98 THR A C 1
ATOM 850 O O . THR A 1 98 ? 6.455 -7.999 -24.687 1.00 92.44 98 THR A O 1
ATOM 853 N N . ASP A 1 99 ? 4.632 -8.940 -23.759 1.00 93.94 99 ASP A N 1
ATOM 854 C CA . ASP A 1 99 ? 4.126 -7.728 -23.126 1.00 93.94 99 ASP A CA 1
ATOM 855 C C . ASP A 1 99 ? 5.033 -7.227 -21.997 1.00 93.94 99 ASP A C 1
ATOM 857 O O . ASP A 1 99 ? 5.733 -7.978 -21.310 1.00 93.94 99 ASP A O 1
ATOM 861 N N . LYS A 1 100 ? 5.035 -5.904 -21.809 1.00 93.19 100 LYS A N 1
ATOM 862 C CA . LYS A 1 100 ? 5.758 -5.238 -20.713 1.00 93.19 100 LYS A CA 1
ATOM 863 C C . LYS A 1 100 ? 4.911 -5.118 -19.447 1.00 93.19 100 LYS A C 1
ATOM 865 O O . LYS A 1 100 ? 5.457 -4.951 -18.355 1.00 93.19 100 LYS A O 1
ATOM 870 N N . GLU A 1 101 ? 3.595 -5.210 -19.590 1.00 94.25 101 GLU A N 1
ATOM 871 C CA . GLU A 1 101 ? 2.630 -4.970 -18.525 1.00 94.25 101 GLU A CA 1
ATOM 872 C C . GLU A 1 101 ? 1.635 -6.120 -18.430 1.00 94.25 101 GLU A C 1
ATOM 874 O O . GLU A 1 101 ? 1.332 -6.780 -19.419 1.00 94.25 101 GLU A O 1
ATOM 879 N N . GLY A 1 102 ? 1.137 -6.355 -17.223 1.00 92.25 102 GLY A N 1
ATOM 880 C CA . GLY A 1 102 ? 0.088 -7.323 -16.946 1.00 92.25 102 GLY A CA 1
ATOM 881 C C . GLY A 1 102 ? -0.934 -6.750 -15.976 1.00 92.25 102 GLY A C 1
ATOM 882 O O . GLY A 1 102 ? -0.717 -5.713 -15.343 1.00 92.25 102 GLY A O 1
ATOM 883 N N . ILE A 1 103 ? -2.052 -7.451 -15.822 1.00 93.38 103 ILE A N 1
ATOM 884 C CA . ILE A 1 103 ? -3.088 -7.136 -14.838 1.00 93.38 103 ILE A CA 1
ATOM 885 C C . ILE A 1 103 ? -3.220 -8.294 -13.854 1.00 93.38 103 ILE A C 1
ATOM 887 O O . ILE A 1 103 ? -3.137 -9.458 -14.234 1.00 93.38 103 ILE A O 1
ATOM 891 N N . ALA A 1 104 ? -3.384 -7.987 -12.570 1.00 92.56 104 ALA A N 1
ATOM 892 C CA . ALA A 1 104 ? -3.609 -9.010 -11.555 1.00 92.56 104 ALA A CA 1
ATOM 893 C C . ALA A 1 104 ? -4.478 -8.476 -10.421 1.00 92.56 104 ALA A C 1
ATOM 895 O O . ALA A 1 104 ? -4.406 -7.295 -10.062 1.00 92.56 104 ALA A O 1
ATOM 896 N N . ASP A 1 105 ? -5.269 -9.365 -9.826 1.00 92.88 105 ASP A N 1
ATOM 897 C CA . ASP A 1 105 ? -6.012 -9.046 -8.616 1.00 92.88 105 ASP A CA 1
ATOM 898 C C . ASP A 1 105 ? -5.022 -8.795 -7.465 1.00 92.88 105 ASP A C 1
ATOM 900 O O . ASP A 1 105 ? -4.076 -9.552 -7.237 1.00 92.88 105 ASP A O 1
ATOM 904 N N . ARG A 1 106 ? -5.216 -7.696 -6.736 1.00 91.88 106 ARG A N 1
ATOM 905 C CA . ARG A 1 106 ? -4.445 -7.370 -5.525 1.00 91.88 106 ARG A CA 1
ATOM 906 C C . ARG A 1 106 ? -5.285 -7.525 -4.257 1.00 91.88 106 ARG A C 1
ATOM 908 O O . ARG A 1 106 ? -4.821 -7.161 -3.175 1.00 91.88 106 ARG A O 1
ATOM 915 N N . LYS A 1 107 ? -6.519 -8.034 -4.382 1.00 92.00 107 LYS A N 1
ATOM 916 C CA . LYS A 1 107 ? -7.551 -8.110 -3.339 1.00 92.00 107 LYS A CA 1
ATOM 917 C C . LYS A 1 107 ? -7.635 -6.794 -2.567 1.00 92.00 107 LYS A C 1
ATOM 919 O O . LYS A 1 107 ? -7.583 -6.776 -1.337 1.00 92.00 107 LYS A O 1
ATOM 924 N N . VAL A 1 108 ? -7.636 -5.674 -3.292 1.00 91.50 108 VAL A N 1
ATOM 925 C CA . VAL A 1 108 ? -7.775 -4.354 -2.671 1.00 91.50 108 VAL A CA 1
ATOM 926 C C . VAL A 1 108 ? -9.214 -4.260 -2.163 1.00 91.50 108 VAL A C 1
ATOM 928 O O . VAL A 1 108 ? -10.139 -4.496 -2.946 1.00 91.50 108 VAL A O 1
ATOM 931 N N . PRO A 1 109 ? -9.421 -3.984 -0.865 1.00 90.94 109 PRO A N 1
ATOM 932 C CA . PRO A 1 109 ? -10.763 -3.842 -0.327 1.00 90.94 109 PRO A CA 1
ATOM 933 C C . PRO A 1 109 ? -11.448 -2.628 -0.955 1.00 90.94 109 PRO A C 1
ATOM 935 O O . PRO A 1 109 ? -10.802 -1.613 -1.232 1.00 90.94 109 PRO A O 1
ATOM 938 N N . ILE A 1 110 ? -12.764 -2.719 -1.139 1.00 91.69 110 ILE A N 1
ATOM 939 C CA . ILE A 1 110 ? -13.575 -1.548 -1.468 1.00 91.69 110 ILE A CA 1
ATOM 940 C C . ILE A 1 110 ? -13.390 -0.467 -0.394 1.00 91.69 110 ILE A C 1
ATOM 942 O O . ILE A 1 110 ? -13.226 -0.773 0.788 1.00 91.69 110 ILE A O 1
ATOM 946 N N . GLN A 1 111 ? -13.415 0.798 -0.811 1.00 91.75 111 GLN A N 1
ATOM 947 C CA . GLN A 1 111 ? -13.365 1.952 0.088 1.00 91.75 111 GLN A CA 1
ATOM 948 C C . GLN A 1 111 ? -14.719 2.669 0.070 1.00 91.75 111 GLN A C 1
ATOM 950 O O . GLN A 1 111 ? -14.881 3.653 -0.663 1.00 91.75 111 GLN A O 1
ATOM 955 N N . PRO A 1 112 ? -15.723 2.170 0.811 1.00 91.50 112 PRO A N 1
ATOM 956 C CA . PRO A 1 112 ? -17.006 2.849 0.907 1.00 91.50 112 PRO A CA 1
ATOM 957 C C . PRO A 1 112 ? -16.860 4.147 1.711 1.00 91.50 112 PRO A C 1
ATOM 959 O O . PRO A 1 112 ? -15.938 4.285 2.519 1.00 91.50 112 PRO A O 1
ATOM 962 N N . LEU A 1 113 ? -17.772 5.098 1.494 1.00 89.19 113 LEU A N 1
ATOM 963 C CA . LEU A 1 113 ? -17.859 6.321 2.301 1.00 89.19 113 LEU A CA 1
ATOM 964 C C . LEU A 1 113 ? -18.364 6.020 3.721 1.00 89.19 113 LEU A C 1
ATOM 966 O O . LEU A 1 113 ? -17.927 6.642 4.686 1.00 89.19 113 LEU A O 1
ATOM 970 N N . VAL A 1 114 ? -19.254 5.035 3.841 1.00 90.88 114 VAL A N 1
ATOM 971 C CA . VAL A 1 114 ? -19.865 4.590 5.094 1.00 90.88 114 VAL A CA 1
ATOM 972 C C . VAL A 1 114 ? -19.689 3.089 5.262 1.00 90.88 114 VAL A C 1
ATOM 974 O O . VAL A 1 114 ? -19.825 2.317 4.315 1.00 90.88 114 VAL A O 1
ATOM 977 N N . PHE A 1 115 ? -19.394 2.667 6.482 1.00 88.75 115 PHE A N 1
ATOM 978 C CA . PHE A 1 115 ? -19.472 1.273 6.882 1.00 88.75 115 PHE A CA 1
ATOM 979 C C . PHE A 1 115 ? -20.867 1.012 7.444 1.00 88.75 115 PHE A C 1
ATOM 981 O O . PHE A 1 115 ? -21.382 1.806 8.231 1.00 88.75 115 PHE A O 1
ATOM 988 N N . ILE A 1 116 ? -21.468 -0.103 7.040 1.00 92.75 116 ILE A N 1
ATOM 989 C CA . ILE A 1 116 ? -22.796 -0.544 7.478 1.00 92.75 116 ILE A CA 1
ATOM 990 C C . ILE A 1 116 ? -22.673 -1.863 8.243 1.00 92.75 116 ILE A C 1
ATOM 992 O O . ILE A 1 116 ? -21.781 -2.667 7.961 1.00 92.75 116 ILE A O 1
ATOM 996 N N . ASN A 1 117 ? -23.525 -2.073 9.246 1.00 92.25 117 ASN A N 1
ATOM 997 C CA . ASN A 1 117 ? -23.640 -3.367 9.916 1.00 92.25 117 ASN A CA 1
ATOM 998 C C . ASN A 1 117 ? -24.464 -4.349 9.058 1.00 92.25 117 ASN A C 1
ATOM 1000 O O . ASN A 1 117 ? -24.962 -4.006 7.985 1.00 92.25 117 ASN A O 1
ATOM 1004 N N . LYS A 1 118 ? -24.629 -5.585 9.546 1.00 91.62 118 LYS A N 1
ATOM 1005 C CA . LYS A 1 118 ? -25.434 -6.616 8.867 1.00 91.62 118 LYS A CA 1
ATOM 1006 C C . LYS A 1 118 ? -26.916 -6.234 8.709 1.00 91.62 118 LYS A C 1
ATOM 1008 O O . LYS A 1 118 ? -27.580 -6.791 7.849 1.00 91.62 118 LYS A O 1
ATOM 1013 N N . GLU A 1 119 ? -27.409 -5.293 9.509 1.00 91.88 119 GLU A N 1
ATOM 1014 C CA . GLU A 1 119 ? -28.793 -4.793 9.496 1.00 91.88 119 GLU A CA 1
ATOM 1015 C C . GLU A 1 119 ? -28.969 -3.587 8.552 1.00 91.88 119 GLU A C 1
ATOM 1017 O O . GLU A 1 119 ? -30.045 -3.003 8.487 1.00 91.88 119 GLU A O 1
ATOM 1022 N N . GLY A 1 120 ? -27.913 -3.172 7.838 1.00 89.75 120 GLY A N 1
ATOM 1023 C CA . GLY A 1 120 ? -27.939 -2.020 6.932 1.00 89.75 120 GLY A CA 1
ATOM 1024 C C . GLY A 1 120 ? -27.802 -0.658 7.621 1.00 89.75 120 GLY A C 1
ATOM 1025 O O . GLY A 1 120 ? -27.794 0.371 6.947 1.00 89.75 120 GLY A O 1
ATOM 1026 N N . LYS A 1 121 ? -27.640 -0.616 8.948 1.00 91.12 121 LYS A N 1
ATOM 1027 C CA . LYS A 1 121 ? -27.440 0.626 9.700 1.00 91.12 121 LYS A CA 1
ATOM 1028 C C . LYS A 1 121 ? -25.996 1.107 9.580 1.00 91.12 121 LYS A C 1
ATOM 1030 O O . LYS A 1 121 ? -25.052 0.329 9.738 1.00 91.12 121 LYS A O 1
ATOM 1035 N N . VAL A 1 122 ? -25.820 2.409 9.354 1.00 91.19 122 VAL A N 1
ATOM 1036 C CA . VAL A 1 122 ? -24.499 3.055 9.325 1.00 91.19 122 VAL A CA 1
ATOM 1037 C C . VAL A 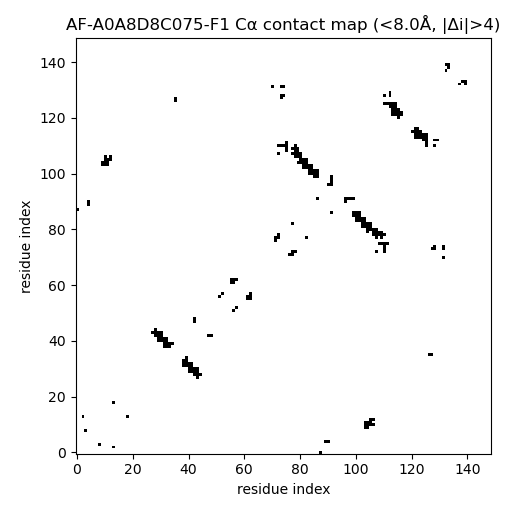1 122 ? -23.820 2.904 10.687 1.00 91.19 122 VAL A C 1
ATOM 1039 O O . VAL A 1 122 ? -24.358 3.327 11.708 1.00 91.19 122 VAL A O 1
ATOM 1042 N N . THR A 1 123 ? -22.631 2.300 10.698 1.00 88.50 123 THR A N 1
ATOM 1043 C CA . THR A 1 123 ? -21.804 2.127 11.901 1.00 88.50 123 THR A CA 1
ATOM 1044 C C . THR A 1 123 ? -20.796 3.251 12.058 1.00 88.50 123 THR A C 1
ATOM 1046 O O . THR A 1 123 ? -20.618 3.757 13.161 1.00 88.50 123 THR A O 1
ATOM 1049 N N . ARG A 1 124 ? -20.128 3.649 10.968 1.00 88.12 124 ARG A N 1
ATOM 1050 C CA . ARG A 1 124 ? -19.161 4.757 10.959 1.00 88.12 124 ARG A CA 1
ATOM 1051 C C . ARG A 1 124 ? -18.854 5.242 9.544 1.00 88.12 124 ARG A C 1
ATOM 1053 O O . ARG A 1 124 ? -19.000 4.492 8.580 1.00 88.12 124 ARG A O 1
ATOM 1060 N N . TYR A 1 125 ? -18.340 6.462 9.435 1.00 87.56 125 TYR A N 1
ATOM 1061 C CA . TYR A 1 125 ? -17.811 7.018 8.188 1.00 87.56 125 TYR A CA 1
ATOM 1062 C C . TYR A 1 125 ? -16.350 6.610 7.957 1.00 87.56 125 TYR A C 1
ATOM 1064 O O . TYR A 1 125 ? -15.585 6.403 8.899 1.00 87.56 125 TYR A O 1
ATOM 1072 N N . ASN A 1 126 ? -15.945 6.514 6.692 1.00 87.75 126 ASN A N 1
ATOM 1073 C CA . ASN A 1 126 ? -14.557 6.300 6.300 1.00 87.75 126 ASN A CA 1
ATOM 1074 C C . ASN A 1 126 ? -13.800 7.634 6.264 1.00 87.75 126 ASN A C 1
ATOM 1076 O O . ASN A 1 126 ? -13.638 8.249 5.210 1.00 87.75 126 ASN A O 1
ATOM 1080 N N . LEU A 1 127 ? -13.316 8.071 7.428 1.00 84.12 127 LEU A N 1
ATOM 1081 C CA . LEU A 1 127 ? -12.628 9.360 7.591 1.00 84.12 127 LEU A CA 1
ATOM 1082 C C . LEU A 1 127 ? -11.364 9.494 6.724 1.00 84.12 127 LEU A C 1
ATOM 1084 O O . LEU A 1 127 ? -10.998 10.595 6.320 1.00 84.12 127 LEU A O 1
ATOM 1088 N N . ARG A 1 128 ? -10.742 8.372 6.345 1.00 78.25 128 ARG A N 1
ATOM 1089 C CA . ARG A 1 128 ? -9.564 8.355 5.463 1.00 78.25 128 ARG A CA 1
ATOM 1090 C C . ARG A 1 128 ? -9.887 8.624 4.001 1.00 78.25 128 ARG A C 1
ATOM 1092 O O . ARG A 1 128 ? -9.006 9.016 3.250 1.00 78.25 128 ARG A O 1
ATOM 1099 N N . LYS A 1 129 ? -11.135 8.397 3.593 1.00 79.31 129 LYS A N 1
ATOM 1100 C CA . LYS A 1 129 ? -11.617 8.790 2.269 1.00 79.31 129 LYS A CA 1
ATOM 1101 C C . LYS A 1 129 ? -11.943 10.284 2.246 1.00 79.31 129 LYS A C 1
ATOM 1103 O O . LYS A 1 129 ? -11.522 10.982 1.336 1.00 79.31 129 LYS A O 1
ATOM 1108 N N . VAL A 1 130 ? -12.569 10.778 3.317 1.00 67.31 130 VAL A N 1
ATOM 1109 C CA . VAL A 1 130 ? -12.936 12.196 3.479 1.00 67.31 130 VAL A CA 1
ATOM 1110 C C . VAL A 1 130 ? -11.705 13.113 3.510 1.00 67.31 130 VAL A C 1
ATOM 1112 O O . VAL A 1 130 ? -11.720 14.185 2.915 1.00 67.31 130 VAL A O 1
ATOM 1115 N N . SER A 1 131 ? -10.614 12.705 4.164 1.00 59.12 131 SER A N 1
ATOM 1116 C CA . SER A 1 131 ? -9.391 13.518 4.248 1.00 59.12 131 SER A CA 1
ATOM 1117 C C . SER A 1 131 ? -8.588 13.586 2.943 1.00 59.12 131 SER A C 1
ATOM 1119 O O . SER A 1 131 ? -7.941 14.601 2.678 1.00 59.12 131 SER A O 1
ATOM 1121 N N . VAL A 1 132 ? -8.654 12.549 2.102 1.00 54.59 132 VAL A N 1
ATOM 1122 C CA . VAL A 1 132 ? -8.011 12.547 0.776 1.00 54.59 132 VAL A CA 1
ATOM 1123 C C . VAL A 1 132 ? -8.671 13.571 -0.144 1.00 54.59 132 VAL A C 1
ATOM 1125 O O . VAL A 1 132 ? -7.953 14.338 -0.789 1.00 54.59 132 VAL A O 1
ATOM 1128 N N . ASP A 1 133 ? -10.002 13.672 -0.114 1.00 47.69 133 ASP A N 1
ATOM 1129 C CA . ASP A 1 133 ? -10.743 14.670 -0.893 1.00 47.69 133 ASP A CA 1
ATOM 1130 C C . ASP A 1 133 ? -10.337 16.105 -0.504 1.00 47.69 133 ASP A C 1
ATOM 1132 O O . ASP A 1 133 ? -10.108 16.939 -1.380 1.00 47.69 133 ASP A O 1
ATOM 1136 N N . ILE A 1 134 ? -10.110 16.375 0.789 1.00 40.66 134 ILE A N 1
ATOM 1137 C CA . ILE A 1 134 ? -9.695 17.700 1.295 1.00 40.66 134 ILE A CA 1
ATOM 1138 C C . ILE A 1 134 ? -8.277 18.084 0.827 1.00 40.66 134 ILE A C 1
ATOM 1140 O O . ILE A 1 134 ? -8.018 19.245 0.515 1.00 40.66 134 ILE A O 1
ATOM 1144 N N . SER A 1 135 ? -7.352 17.121 0.732 1.00 39.38 135 SER A N 1
ATOM 1145 C CA . SER A 1 135 ? -5.969 17.370 0.276 1.00 39.38 135 SER A CA 1
ATOM 1146 C C . SER A 1 135 ? -5.830 17.586 -1.238 1.00 39.38 135 SER A C 1
ATOM 1148 O O . SER A 1 135 ? -4.811 18.100 -1.695 1.00 39.38 135 SER A O 1
ATOM 1150 N N . SER A 1 136 ? -6.857 17.214 -2.011 1.00 40.59 136 SER A N 1
ATOM 1151 C CA . SER A 1 136 ? -6.895 17.331 -3.476 1.00 40.59 136 SER A 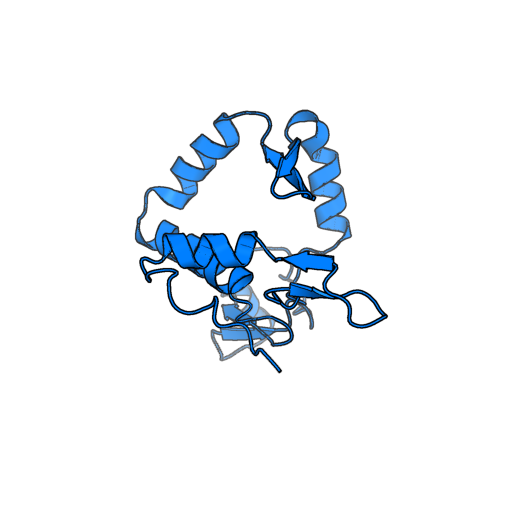CA 1
ATOM 1152 C C . SER A 1 136 ? -7.429 18.677 -3.994 1.00 40.59 136 SER A C 1
ATOM 1154 O O . SER A 1 136 ? -7.518 18.876 -5.203 1.00 40.59 136 SER A O 1
ATOM 1156 N N . GLY A 1 137 ? -7.744 19.627 -3.104 1.00 32.41 137 GLY A N 1
ATOM 1157 C CA . GLY A 1 137 ? -8.113 20.995 -3.486 1.00 32.41 137 GLY A CA 1
ATOM 1158 C C . GLY A 1 137 ? -9.516 21.161 -4.082 1.00 32.41 137 GLY A C 1
ATOM 1159 O O . GLY A 1 137 ? -9.809 22.218 -4.637 1.00 32.41 137 GLY A O 1
ATOM 1160 N N . LEU A 1 138 ? -10.404 20.171 -3.953 1.00 31.30 138 LEU A N 1
ATOM 1161 C CA . LEU A 1 138 ? -11.817 20.327 -4.309 1.00 31.30 138 LEU A CA 1
ATOM 1162 C C . LEU A 1 138 ? -12.635 20.745 -3.072 1.00 31.30 138 LEU A C 1
ATOM 1164 O O . LEU A 1 138 ? -12.527 20.108 -2.021 1.00 31.30 138 LEU A O 1
ATOM 1168 N N . PRO A 1 139 ? -13.450 21.816 -3.154 1.00 27.94 139 PRO A N 1
ATOM 1169 C CA . PRO A 1 139 ? -14.176 22.328 -2.003 1.00 27.94 139 PRO A CA 1
ATOM 1170 C C . PRO A 1 139 ? -15.210 21.303 -1.531 1.00 27.94 139 PRO A C 1
ATOM 1172 O O . PRO A 1 139 ? -16.106 20.900 -2.270 1.00 27.94 139 PRO A O 1
ATOM 1175 N N . SER A 1 140 ? -15.105 20.921 -0.259 1.00 39.06 140 SER A N 1
ATOM 1176 C CA . SER A 1 140 ? -15.892 19.892 0.435 1.00 39.06 140 SER A CA 1
ATOM 1177 C C . SER A 1 140 ? -17.376 20.241 0.642 1.00 39.06 140 SER A C 1
ATOM 1179 O O . SER A 1 140 ? -17.997 19.764 1.588 1.00 39.06 140 SER A O 1
ATOM 1181 N N . ARG A 1 141 ? -17.967 21.098 -0.197 1.00 31.97 141 ARG A N 1
ATOM 1182 C CA . ARG A 1 141 ? -19.289 21.689 0.055 1.00 31.97 141 ARG A CA 1
ATOM 1183 C C . ARG A 1 141 ? -20.467 21.046 -0.677 1.00 31.97 141 ARG A C 1
ATOM 1185 O O . ARG A 1 141 ? -21.564 21.564 -0.535 1.00 31.97 141 ARG A O 1
ATOM 1192 N N . ILE A 1 142 ? -20.287 19.936 -1.400 1.00 34.78 142 ILE A N 1
ATOM 1193 C CA . ILE A 1 142 ? -21.387 19.342 -2.196 1.00 34.78 142 ILE A CA 1
ATOM 1194 C C . ILE A 1 142 ? -21.908 17.988 -1.672 1.00 34.78 142 ILE A C 1
ATOM 1196 O O . ILE A 1 142 ? -22.998 17.584 -2.047 1.00 34.78 142 ILE A O 1
ATOM 1200 N N . LEU A 1 143 ? -21.251 17.296 -0.734 1.00 38.19 143 LEU A N 1
ATOM 1201 C CA . LEU A 1 143 ? -21.705 15.947 -0.320 1.00 38.19 143 LEU A CA 1
ATOM 1202 C C . LEU A 1 143 ? -22.415 15.872 1.044 1.00 38.19 143 LEU A C 1
ATOM 1204 O O . LEU A 1 143 ? -22.408 14.824 1.685 1.00 38.19 143 LEU A O 1
ATOM 1208 N N . LEU A 1 144 ? -23.059 16.960 1.478 1.00 35.12 144 LEU A N 1
ATOM 1209 C CA . LEU A 1 144 ? -23.995 16.950 2.615 1.00 35.12 144 LEU A CA 1
ATOM 1210 C C . LEU A 1 144 ? -25.434 17.293 2.201 1.00 35.12 144 LEU A C 1
ATOM 1212 O O . LEU A 1 144 ? -26.191 17.853 2.994 1.00 35.12 144 LEU A O 1
ATOM 1216 N N . GLU A 1 145 ? -25.853 16.926 0.991 1.00 31.84 145 GLU A N 1
ATOM 1217 C CA . GLU A 1 145 ? -27.285 16.799 0.723 1.00 31.84 145 GLU A CA 1
ATOM 1218 C C . GLU A 1 145 ? -27.764 15.427 1.202 1.00 31.84 145 GLU A C 1
ATOM 1220 O O . GLU A 1 145 ? -27.586 14.393 0.562 1.00 31.84 145 GLU A O 1
ATOM 1225 N N . ASN A 1 146 ? -28.348 15.441 2.402 1.00 34.00 146 ASN A N 1
ATOM 1226 C CA . ASN A 1 146 ? -29.258 14.403 2.866 1.00 34.00 146 ASN A CA 1
ATOM 1227 C C . ASN A 1 146 ? -30.330 14.159 1.791 1.00 34.00 146 ASN A C 1
ATOM 1229 O O . ASN A 1 146 ? -31.046 15.112 1.471 1.00 34.00 146 ASN A O 1
ATOM 1233 N N . PRO A 1 147 ? -30.577 12.920 1.334 1.00 35.19 147 PRO A N 1
ATOM 1234 C CA . PRO A 1 147 ? -31.903 12.593 0.851 1.00 35.19 147 PRO A CA 1
ATOM 1235 C C . PRO A 1 147 ? -32.817 12.565 2.084 1.00 35.19 147 PRO A C 1
ATOM 1237 O O . PRO A 1 147 ? -32.857 11.596 2.841 1.00 35.19 147 PRO A O 1
ATOM 1240 N N . LYS A 1 148 ? -33.471 13.697 2.357 1.00 39.19 148 LYS A N 1
ATOM 1241 C CA . LYS A 1 148 ? -34.662 13.722 3.204 1.00 39.19 148 LYS A CA 1
ATOM 1242 C C . LYS A 1 148 ? -35.839 13.164 2.394 1.00 39.19 148 LYS A C 1
ATOM 1244 O O . LYS A 1 148 ? -35.983 13.537 1.235 1.00 39.19 148 LYS A O 1
ATOM 1249 N N . SER A 1 149 ? -36.648 12.376 3.112 1.00 38.44 149 SER A N 1
ATOM 1250 C CA . SER A 1 149 ? -37.948 11.749 2.799 1.00 38.44 149 SER A CA 1
ATOM 1251 C C . SER A 1 149 ? -37.957 10.651 1.746 1.00 38.44 149 SER A C 1
ATOM 1253 O O . SER A 1 149 ? -37.800 10.983 0.553 1.00 38.44 149 SER A O 1
#

Secondary structure (DSSP, 8-state):
--TTSS---SB-S--HHHHHHHHHT-TTTEEEEEETTEEEEEESSHHHHHHHHHHHSSSHHHHHHHHHHHHHHHHTTTTTS-EEEEPPHHHHHHTT---SEEEEB--PPP--SEEE-TTS-EEEE-HHHHHHHHHTT--S-SS------

Sequence (149 aa):
DDVYQYHLPPVRRIPPLLWTRIRNDLPNYLSEREADGVNVMNWYHRQFRDTAKERYFKNMNMAIYFHSMIADYYLGIWGGKPKPFKYTEIQRHRFGLTDKEGIADRKVPIQPLVFINKEGKVTRYNLRKVSVDISSGLPSRILLENPKS

pLDDT: mean 82.91, std 18.04, range [27.94, 95.06]

Foldseek 3Di:
DPQDLPHDDLADEDPPVNVVVVCVVQVVQWDWDDDPNDIDIDGPDCVVVVVCCVVQVPDVVSVCVVVVVVLCLQLQVLAPHWDKDADDPSRCVVVVNPDGMDTHHNNRHGNDQFDADPVRHTPDGPVSSVVSCVVVPDDPPPPPPDPDD